Protein AF-A0A5J4PPE7-F1 (afdb_monomer)

Structure (mmCIF, N/CA/C/O backbone):
data_AF-A0A5J4PPE7-F1
#
_entry.id   AF-A0A5J4PPE7-F1
#
loop_
_atom_site.group_PDB
_atom_site.id
_atom_site.type_symbol
_atom_site.label_atom_id
_atom_site.label_alt_id
_atom_site.label_comp_id
_atom_site.label_asym_id
_atom_site.label_entity_id
_atom_site.label_seq_id
_atom_site.pdbx_PDB_ins_code
_atom_site.Cartn_x
_atom_site.Cartn_y
_atom_site.Cartn_z
_atom_site.occupancy
_atom_site.B_iso_or_equiv
_atom_site.auth_seq_id
_atom_site.auth_comp_id
_atom_site.auth_asym_id
_atom_site.auth_atom_id
_atom_site.pdbx_PDB_model_num
ATOM 1 N N . MET A 1 1 ? 0.416 10.221 -14.833 1.00 47.72 1 MET A N 1
ATOM 2 C CA . MET A 1 1 ? -0.873 9.818 -14.234 1.00 47.72 1 MET A CA 1
ATOM 3 C C . MET A 1 1 ? -0.663 8.458 -13.588 1.00 47.72 1 MET A C 1
ATOM 5 O O . MET A 1 1 ? 0.066 7.661 -14.164 1.00 47.72 1 MET A O 1
ATOM 9 N N . VAL A 1 2 ? -1.171 8.235 -12.376 1.00 53.19 2 VAL A N 1
ATOM 10 C CA . VAL A 1 2 ? -1.052 6.939 -11.685 1.00 53.19 2 VAL A CA 1
ATOM 11 C C . VAL A 1 2 ? -2.282 6.119 -12.048 1.00 53.19 2 VAL A C 1
ATOM 13 O O . VAL A 1 2 ? -3.394 6.619 -11.905 1.00 53.19 2 VAL A O 1
ATOM 16 N N . PHE A 1 3 ? -2.085 4.904 -12.552 1.00 60.19 3 PHE A N 1
ATOM 17 C CA . PHE A 1 3 ? -3.170 4.024 -12.981 1.00 60.19 3 PHE A CA 1
ATOM 18 C C . PHE A 1 3 ? -3.251 2.823 -12.045 1.00 60.19 3 PHE A C 1
ATOM 20 O O . PHE A 1 3 ? -2.237 2.177 -11.780 1.00 60.19 3 PHE A O 1
ATOM 27 N N . ASN A 1 4 ? -4.452 2.527 -11.546 1.00 67.06 4 ASN A N 1
ATOM 28 C CA . ASN A 1 4 ? -4.716 1.244 -10.902 1.00 67.06 4 ASN A CA 1
ATOM 29 C C . ASN A 1 4 ? -4.757 0.138 -11.982 1.00 67.06 4 ASN A C 1
ATOM 31 O O . ASN A 1 4 ? -5.064 0.415 -13.144 1.00 67.06 4 ASN A O 1
ATOM 35 N N . ASN A 1 5 ? -4.465 -1.104 -11.596 1.00 69.25 5 ASN A N 1
ATOM 36 C CA . ASN A 1 5 ? -4.469 -2.295 -12.444 1.00 69.25 5 ASN A CA 1
ATOM 37 C C . ASN A 1 5 ? -5.765 -2.414 -13.269 1.00 69.25 5 ASN A C 1
ATOM 39 O O . ASN A 1 5 ? -5.694 -2.628 -14.472 1.00 69.25 5 ASN A O 1
ATOM 43 N N . TYR A 1 6 ? -6.927 -2.131 -12.672 1.00 71.69 6 TYR A N 1
ATOM 44 C CA . TYR A 1 6 ? -8.217 -2.166 -13.374 1.00 71.69 6 TYR A CA 1
ATOM 45 C C . TYR A 1 6 ? -8.336 -1.143 -14.508 1.00 71.69 6 TYR A C 1
ATOM 47 O O . TYR A 1 6 ? -8.875 -1.445 -15.568 1.00 71.69 6 TYR A O 1
ATOM 55 N N . TYR A 1 7 ? -7.810 0.068 -14.313 1.00 70.50 7 TYR A N 1
ATOM 56 C CA . TYR A 1 7 ? -7.831 1.091 -15.358 1.00 70.50 7 TYR A CA 1
ATOM 57 C C . TYR A 1 7 ? -6.832 0.758 -16.468 1.00 70.50 7 TYR A C 1
ATOM 59 O O . TYR A 1 7 ? -7.109 0.974 -17.643 1.00 70.50 7 TYR A O 1
ATOM 67 N N . LEU A 1 8 ? -5.677 0.196 -16.099 1.00 74.75 8 LEU A N 1
ATOM 68 C CA . LEU A 1 8 ? -4.701 -0.296 -17.064 1.00 74.75 8 LEU A CA 1
ATOM 69 C C . LEU A 1 8 ? -5.292 -1.420 -17.927 1.00 74.75 8 LEU A C 1
ATOM 71 O O . LEU A 1 8 ? -5.134 -1.387 -19.144 1.00 74.75 8 LEU A O 1
ATOM 75 N N . GLN A 1 9 ? -6.004 -2.360 -17.302 1.00 78.44 9 GLN A N 1
ATOM 76 C CA . GLN A 1 9 ? -6.711 -3.436 -17.991 1.00 78.44 9 GLN A CA 1
ATOM 77 C C . GLN A 1 9 ? -7.765 -2.878 -18.953 1.00 78.44 9 GLN A C 1
ATOM 79 O O . GLN A 1 9 ? -7.748 -3.226 -20.127 1.00 78.44 9 GLN A O 1
ATOM 84 N N . LEU A 1 10 ? -8.597 -1.932 -18.503 1.00 80.88 10 LEU A N 1
ATOM 85 C CA . LEU A 1 10 ? -9.600 -1.281 -19.350 1.00 80.88 10 LEU A CA 1
ATOM 86 C C . LEU A 1 10 ? -8.982 -0.622 -20.594 1.00 80.88 10 LEU A C 1
ATOM 88 O O . LEU A 1 10 ? -9.527 -0.729 -21.687 1.00 80.88 10 LEU A O 1
ATOM 92 N N . LEU A 1 11 ? -7.846 0.064 -20.449 1.00 80.62 11 LEU A N 1
ATOM 93 C CA . LEU A 1 11 ? -7.159 0.681 -21.587 1.00 80.62 11 LEU A CA 1
ATOM 94 C C . LEU A 1 11 ? -6.660 -0.366 -22.591 1.00 80.62 11 LEU A C 1
ATOM 96 O O . LEU A 1 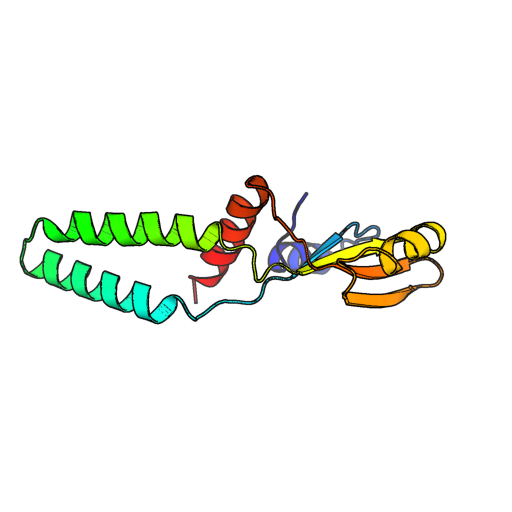11 ? -6.785 -0.158 -23.797 1.00 80.62 11 LEU A O 1
ATOM 100 N N . ILE A 1 12 ? -6.125 -1.487 -22.103 1.00 83.50 12 ILE A N 1
ATOM 101 C CA . ILE A 1 12 ? -5.698 -2.602 -22.957 1.00 83.50 12 ILE A CA 1
ATOM 102 C C . ILE A 1 12 ? -6.906 -3.200 -23.686 1.00 83.50 12 ILE A C 1
ATOM 104 O O . ILE A 1 12 ? -6.840 -3.405 -24.896 1.00 83.50 12 ILE A O 1
ATOM 108 N N . ASP A 1 13 ? -8.020 -3.412 -22.981 1.00 85.88 13 ASP A N 1
ATOM 109 C CA . ASP A 1 13 ? -9.256 -3.967 -23.547 1.00 85.88 13 ASP A CA 1
ATOM 110 C C . ASP A 1 13 ? -9.857 -3.053 -24.630 1.00 85.88 13 ASP A C 1
ATOM 112 O O . ASP A 1 13 ? -10.434 -3.526 -25.607 1.00 85.88 13 ASP A O 1
ATOM 116 N N . LEU A 1 14 ? -9.669 -1.735 -24.500 1.00 89.44 14 LEU A N 1
ATOM 117 C CA . LEU A 1 14 ? -10.047 -0.735 -25.504 1.00 89.44 14 LEU A CA 1
ATOM 118 C C . LEU A 1 14 ? -9.055 -0.631 -26.681 1.00 89.44 14 LEU A C 1
ATOM 120 O O . LEU A 1 14 ? -9.247 0.195 -27.573 1.00 89.44 14 LEU A O 1
ATOM 124 N N . GLY A 1 15 ? -8.001 -1.452 -26.704 1.00 86.94 15 GLY A N 1
ATOM 125 C CA . GLY A 1 15 ? -7.021 -1.514 -27.789 1.00 86.94 15 GLY A CA 1
ATOM 126 C C . GLY A 1 15 ? -5.905 -0.470 -27.707 1.00 86.94 15 GLY A C 1
ATOM 127 O O . GLY A 1 15 ? -5.172 -0.286 -28.682 1.00 86.94 15 GLY A O 1
ATOM 128 N N . PHE A 1 16 ? -5.740 0.219 -26.572 1.00 81.56 16 PHE A N 1
ATOM 129 C CA . PHE A 1 16 ? -4.624 1.146 -26.394 1.00 81.56 16 PHE A CA 1
ATOM 130 C C . PHE A 1 16 ? -3.315 0.386 -26.161 1.00 81.56 16 PHE A C 1
ATOM 132 O O . PHE A 1 16 ? -3.197 -0.453 -25.267 1.00 81.56 16 PHE A O 1
ATOM 139 N N . VAL A 1 17 ? -2.290 0.738 -26.939 1.00 79.75 17 VAL A N 1
ATOM 140 C CA . VAL A 1 17 ? -0.930 0.219 -26.768 1.00 79.75 17 VAL A CA 1
ATOM 141 C C . VAL A 1 17 ? -0.153 1.162 -25.856 1.00 79.75 17 VAL A C 1
ATOM 143 O O . VAL A 1 17 ? 0.170 2.286 -26.237 1.00 79.75 17 VAL A O 1
ATOM 146 N N . ASN A 1 18 ? 0.177 0.704 -24.649 1.00 71.12 18 ASN A N 1
ATOM 147 C CA . ASN A 1 18 ? 1.065 1.444 -23.754 1.00 71.12 18 ASN A CA 1
ATOM 148 C C . ASN A 1 18 ? 2.523 1.252 -24.171 1.00 71.12 18 ASN A C 1
ATOM 150 O O . ASN A 1 18 ? 3.072 0.157 -24.059 1.00 71.12 18 ASN A O 1
ATOM 154 N N . THR A 1 19 ? 3.146 2.332 -24.633 1.00 76.44 19 THR A N 1
ATOM 155 C CA . THR A 1 19 ? 4.509 2.324 -25.177 1.00 76.44 19 THR A CA 1
ATOM 156 C C . THR A 1 19 ? 5.580 2.791 -24.188 1.00 76.44 19 THR A C 1
ATOM 158 O O . THR A 1 19 ? 6.751 2.495 -24.408 1.00 76.44 19 THR A O 1
ATOM 161 N N . ASP A 1 20 ? 5.216 3.474 -23.095 1.00 72.69 20 ASP A N 1
ATOM 162 C CA . ASP A 1 20 ? 6.176 4.024 -22.126 1.00 72.69 20 ASP A CA 1
ATOM 163 C C . ASP A 1 20 ? 5.684 3.878 -20.674 1.00 72.69 20 ASP A C 1
ATOM 165 O O . ASP A 1 20 ? 4.843 4.639 -20.187 1.00 72.69 20 ASP A O 1
ATOM 169 N N . TYR A 1 21 ? 6.224 2.884 -19.964 1.00 72.69 21 TYR A N 1
ATOM 170 C CA . TYR A 1 21 ? 6.024 2.715 -18.525 1.00 72.69 21 TYR A CA 1
ATOM 171 C C . TYR A 1 21 ? 7.236 3.264 -17.773 1.00 72.69 21 TYR A C 1
ATOM 173 O O . TYR A 1 21 ? 8.311 2.677 -17.823 1.00 72.69 21 TYR A O 1
ATOM 181 N N . LYS A 1 22 ? 7.064 4.346 -17.005 1.00 75.12 22 LYS A N 1
ATOM 182 C CA . LYS A 1 22 ? 8.175 4.966 -16.251 1.00 75.12 22 LYS A CA 1
ATOM 183 C C . LYS A 1 22 ? 8.467 4.289 -14.911 1.00 75.12 22 LYS A C 1
ATOM 185 O O . LYS A 1 22 ? 9.617 4.186 -14.487 1.00 75.12 22 LYS A O 1
ATOM 190 N N . ALA A 1 23 ? 7.426 3.855 -14.207 1.00 71.75 23 ALA A N 1
ATOM 191 C CA . ALA A 1 23 ? 7.553 3.180 -12.921 1.00 71.75 23 ALA A CA 1
ATOM 192 C C . ALA A 1 23 ? 6.293 2.376 -12.606 1.00 71.75 23 ALA A C 1
ATOM 194 O O . ALA A 1 23 ? 5.189 2.772 -12.979 1.00 71.75 23 ALA A O 1
ATOM 195 N N . ILE A 1 24 ? 6.474 1.286 -11.869 1.00 75.19 24 ILE A N 1
ATOM 196 C CA . ILE A 1 24 ? 5.404 0.447 -11.336 1.00 75.19 24 ILE A CA 1
ATOM 197 C C . ILE A 1 24 ? 5.576 0.406 -9.817 1.00 75.19 24 ILE A C 1
ATOM 199 O O . ILE A 1 24 ? 6.668 0.140 -9.312 1.00 75.19 24 ILE A O 1
ATOM 203 N N . ALA A 1 25 ? 4.505 0.699 -9.086 1.00 72.50 25 ALA A N 1
ATOM 204 C CA . ALA A 1 25 ? 4.445 0.487 -7.646 1.00 72.50 25 ALA A CA 1
ATOM 205 C C . ALA A 1 25 ? 3.735 -0.841 -7.383 1.00 72.50 25 ALA A C 1
ATOM 207 O O . ALA A 1 25 ? 2.681 -1.098 -7.964 1.00 72.50 25 ALA A O 1
ATOM 208 N N . ILE A 1 26 ? 4.321 -1.678 -6.531 1.00 67.50 26 ILE A N 1
ATOM 209 C CA . ILE A 1 26 ? 3.711 -2.933 -6.096 1.00 67.50 26 ILE A CA 1
ATOM 210 C C . ILE A 1 26 ? 3.341 -2.775 -4.629 1.00 67.50 26 ILE A C 1
ATOM 212 O O . ILE A 1 26 ? 4.163 -2.345 -3.816 1.00 67.50 26 ILE A O 1
ATOM 216 N N . PHE A 1 27 ? 2.102 -3.135 -4.311 1.00 65.19 27 PHE A N 1
ATOM 217 C CA . PHE A 1 27 ? 1.588 -3.140 -2.955 1.00 65.19 27 PHE A CA 1
ATOM 218 C C . PHE A 1 27 ? 1.111 -4.541 -2.593 1.00 65.19 27 PHE A C 1
ATOM 220 O O . PHE A 1 27 ? 0.386 -5.177 -3.357 1.00 65.19 27 PHE A O 1
ATOM 227 N N . GLU A 1 28 ? 1.505 -5.006 -1.415 1.00 63.72 28 GLU A N 1
ATOM 228 C CA . GLU A 1 28 ? 1.022 -6.261 -0.857 1.00 63.72 28 GLU A CA 1
ATOM 229 C C . GLU A 1 28 ? -0.052 -5.970 0.194 1.00 63.72 28 GLU A C 1
ATOM 231 O O . GLU A 1 28 ? 0.161 -5.170 1.111 1.00 63.72 28 GLU A O 1
ATOM 236 N N . LYS A 1 29 ? -1.212 -6.633 0.081 1.00 66.88 29 LYS A N 1
ATOM 237 C CA . LYS A 1 29 ? -2.293 -6.505 1.066 1.00 66.88 29 LYS A CA 1
ATOM 238 C C . LYS A 1 29 ? -1.761 -6.878 2.447 1.00 66.88 29 LYS A C 1
ATOM 240 O O . LYS A 1 29 ? -1.334 -8.004 2.686 1.00 66.88 29 LYS A O 1
ATOM 245 N N . ASN A 1 30 ? -1.845 -5.949 3.394 1.00 66.38 30 ASN A N 1
ATOM 246 C CA . ASN A 1 30 ? -1.490 -6.225 4.776 1.00 66.38 30 ASN A CA 1
ATOM 247 C C . ASN A 1 30 ? -2.736 -6.552 5.610 1.00 66.38 30 ASN A C 1
ATOM 249 O O . ASN A 1 30 ? -3.435 -5.677 6.106 1.00 66.38 30 ASN A O 1
ATOM 253 N N . ALA A 1 31 ? -2.994 -7.846 5.790 1.00 71.75 31 ALA A N 1
ATOM 254 C CA . ALA A 1 31 ? -4.122 -8.331 6.586 1.00 71.75 31 ALA A CA 1
ATOM 255 C C . ALA A 1 31 ? -3.890 -8.253 8.108 1.00 71.75 31 ALA A C 1
ATOM 257 O O . ALA A 1 31 ? -4.819 -8.478 8.877 1.00 71.75 31 ALA A O 1
ATOM 258 N N . ALA A 1 32 ? -2.687 -7.894 8.576 1.00 73.06 32 ALA A N 1
ATOM 259 C CA . ALA A 1 32 ? -2.373 -7.866 10.009 1.00 73.06 32 ALA A CA 1
ATOM 260 C C . ALA A 1 32 ? -3.261 -6.897 10.813 1.00 73.06 32 ALA A C 1
ATOM 262 O O . ALA A 1 32 ? -3.415 -7.058 12.021 1.00 73.06 32 ALA A O 1
ATOM 263 N N . TYR A 1 33 ? -3.854 -5.900 10.147 1.00 75.44 33 TYR A N 1
ATOM 264 C CA . TYR A 1 33 ? -4.735 -4.916 10.775 1.00 75.44 33 TYR A CA 1
ATOM 265 C C . TYR A 1 33 ? -6.212 -5.331 10.813 1.00 75.44 33 TYR A C 1
ATOM 267 O O . TYR A 1 33 ? -7.006 -4.743 11.546 1.00 75.44 33 TYR A O 1
ATOM 275 N N . GLU A 1 34 ? -6.591 -6.363 10.056 1.00 80.19 34 GLU A N 1
ATOM 276 C CA . GLU A 1 34 ? -7.973 -6.838 9.967 1.00 80.19 34 GLU A CA 1
ATOM 277 C C . GLU A 1 34 ? -8.565 -7.231 11.336 1.00 80.19 34 GLU A C 1
ATOM 279 O O . GLU A 1 34 ? -9.679 -6.785 11.635 1.00 80.19 34 GLU A O 1
ATOM 284 N N . PRO A 1 35 ? -7.862 -7.982 12.215 1.00 86.25 35 PRO A N 1
ATOM 285 C CA . PRO A 1 35 ? -8.424 -8.376 13.509 1.00 86.25 35 PRO A CA 1
ATOM 286 C C . PRO A 1 35 ? -8.751 -7.174 14.402 1.00 86.25 35 PRO A C 1
ATOM 288 O O . PRO A 1 35 ? -9.769 -7.169 15.100 1.00 86.25 35 PRO A O 1
ATOM 291 N N . PHE A 1 36 ? -7.915 -6.132 14.350 1.00 87.38 36 PHE A N 1
ATOM 292 C CA . PHE A 1 36 ? -8.143 -4.890 15.083 1.00 87.38 36 PHE A CA 1
ATOM 293 C C . PHE A 1 36 ? -9.404 -4.184 14.576 1.00 87.38 36 PHE A C 1
ATOM 295 O O . PHE A 1 36 ? -10.298 -3.888 15.368 1.00 87.38 36 PHE A O 1
ATOM 302 N N . ILE A 1 37 ? -9.522 -3.985 13.258 1.00 86.44 37 ILE A N 1
ATOM 303 C CA . ILE A 1 37 ? -10.688 -3.323 12.656 1.00 86.44 37 ILE A CA 1
ATOM 304 C C . ILE A 1 37 ? -11.979 -4.083 12.976 1.00 86.44 37 ILE A C 1
ATOM 306 O O . ILE A 1 37 ? -12.944 -3.466 13.428 1.00 86.44 37 ILE A O 1
ATOM 310 N N . ARG A 1 38 ? -11.989 -5.417 12.835 1.00 88.88 38 ARG A N 1
ATOM 311 C CA . ARG A 1 38 ? -13.156 -6.248 13.183 1.00 88.88 38 ARG A CA 1
ATOM 312 C C . ARG A 1 38 ? -13.557 -6.092 14.647 1.00 88.88 38 ARG A C 1
ATOM 314 O O . ARG A 1 38 ? -14.738 -5.935 14.946 1.00 88.88 38 ARG A O 1
ATOM 321 N N . THR A 1 39 ? -12.583 -6.098 15.555 1.00 93.81 39 THR A N 1
ATOM 322 C CA . THR A 1 39 ? -12.838 -5.930 16.993 1.00 93.81 39 THR A CA 1
ATOM 323 C C . THR A 1 39 ? -13.468 -4.569 17.284 1.00 93.81 39 THR A C 1
ATOM 325 O O . THR A 1 39 ? -14.490 -4.492 17.965 1.00 93.81 39 THR A O 1
ATOM 328 N N . MET A 1 40 ? -12.908 -3.496 16.722 1.00 91.94 40 MET A N 1
ATOM 329 C CA . MET A 1 40 ? -13.410 -2.137 16.940 1.00 91.94 40 MET A CA 1
ATOM 330 C C . MET A 1 40 ? -14.790 -1.914 16.317 1.00 91.94 40 MET A C 1
ATOM 332 O O . MET A 1 40 ? -15.633 -1.259 16.929 1.00 91.94 40 MET A O 1
ATOM 336 N N . MET A 1 41 ? -15.057 -2.497 15.145 1.00 92.06 41 MET A N 1
ATOM 337 C CA . MET A 1 41 ? -16.387 -2.476 14.528 1.00 92.06 41 MET A CA 1
ATOM 338 C C . MET A 1 41 ? -17.421 -3.198 15.394 1.00 92.06 41 MET A C 1
ATOM 340 O O . MET A 1 41 ? -18.490 -2.645 15.639 1.00 92.06 41 MET A O 1
ATOM 344 N N . ASN A 1 42 ? -17.097 -4.384 15.918 1.00 95.50 42 ASN A N 1
ATOM 345 C CA . ASN A 1 42 ? -18.000 -5.134 16.792 1.00 95.50 42 ASN A CA 1
ATOM 346 C C . ASN A 1 42 ? -18.324 -4.364 18.080 1.00 95.50 42 ASN A C 1
ATOM 348 O O . ASN A 1 42 ? -19.487 -4.289 18.472 1.00 95.50 42 ASN A O 1
ATOM 352 N N . LEU A 1 43 ? -17.321 -3.739 18.707 1.00 95.81 43 LEU A N 1
ATOM 353 C CA . LEU A 1 43 ? -17.529 -2.868 19.869 1.00 95.81 43 LEU A CA 1
ATOM 354 C C . LEU A 1 43 ? -18.386 -1.642 19.523 1.00 95.81 43 LEU A C 1
ATOM 356 O O . LEU A 1 43 ? -19.250 -1.250 20.308 1.00 95.81 43 LEU A O 1
ATOM 360 N N . GLY A 1 44 ? -18.191 -1.069 18.333 1.00 94.69 44 GLY A N 1
ATOM 361 C CA . GLY A 1 44 ? -19.036 -0.006 17.791 1.00 94.69 44 GLY A CA 1
ATOM 362 C C . GLY A 1 44 ? -20.497 -0.434 17.666 1.00 94.69 44 GLY A C 1
ATOM 363 O O . GLY A 1 4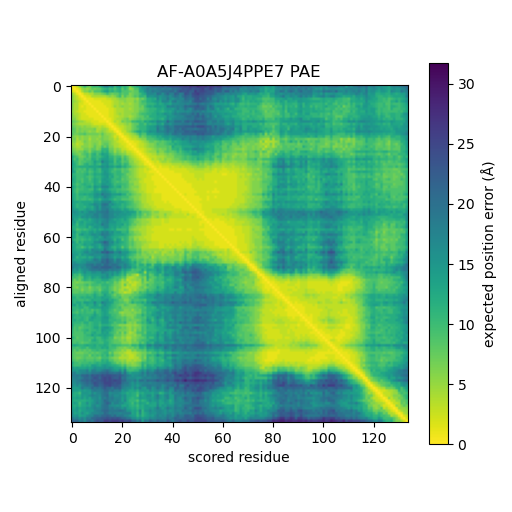4 ? -21.375 0.243 18.193 1.00 94.69 44 GLY A O 1
ATOM 364 N N . ILE A 1 45 ? -20.759 -1.587 17.047 1.00 95.00 45 ILE A N 1
ATOM 365 C CA . ILE A 1 45 ? -22.110 -2.146 16.886 1.00 95.00 45 ILE A CA 1
ATOM 366 C C . ILE A 1 45 ? -22.762 -2.396 18.250 1.00 95.00 45 ILE A C 1
ATOM 368 O O . ILE A 1 45 ? -23.902 -1.994 18.469 1.00 95.00 45 ILE A O 1
ATOM 372 N N . GLN A 1 46 ? -22.037 -2.997 19.197 1.00 96.94 46 GLN A N 1
ATOM 373 C CA . GLN A 1 46 ? -22.544 -3.213 20.556 1.00 96.94 46 GLN A CA 1
ATOM 374 C C . GLN A 1 46 ? -22.884 -1.893 21.262 1.00 96.94 46 GLN A C 1
ATOM 376 O O . GLN A 1 46 ? -23.912 -1.802 21.931 1.00 96.94 46 GLN A O 1
ATOM 381 N N . ALA A 1 47 ? -22.062 -0.854 21.088 1.00 95.88 47 ALA A N 1
ATOM 382 C CA . ALA A 1 47 ? -22.331 0.465 21.647 1.00 95.88 47 ALA A CA 1
ATOM 383 C C . ALA A 1 47 ? -23.583 1.116 21.036 1.00 95.88 47 ALA A C 1
ATOM 385 O O . ALA A 1 47 ? -24.351 1.719 21.783 1.00 95.88 47 ALA A O 1
ATOM 386 N N . ILE A 1 48 ? -23.824 0.953 19.729 1.00 95.56 48 ILE A N 1
ATOM 387 C CA . ILE A 1 48 ? -25.057 1.416 19.062 1.00 95.56 48 ILE A CA 1
ATOM 388 C C . ILE A 1 48 ? -26.274 0.724 19.665 1.00 95.56 48 ILE A C 1
ATOM 390 O O . ILE A 1 48 ? -27.222 1.392 20.070 1.00 95.56 48 ILE A O 1
ATOM 394 N N . LEU A 1 49 ? -26.232 -0.608 19.757 1.00 96.62 49 LEU A N 1
ATOM 395 C CA . LEU A 1 49 ? -27.332 -1.407 20.299 1.00 96.62 49 LEU A CA 1
ATOM 396 C C . LEU A 1 49 ? -27.631 -1.054 21.764 1.00 96.62 49 LEU A C 1
ATOM 398 O O . LEU A 1 49 ? -28.783 -1.089 22.182 1.00 96.62 49 LEU A O 1
ATOM 402 N N . ALA A 1 50 ? -26.607 -0.667 22.526 1.00 96.06 50 ALA A N 1
ATOM 403 C CA . ALA A 1 50 ? -26.739 -0.210 23.906 1.00 96.06 50 ALA A CA 1
ATOM 404 C C . ALA A 1 50 ? -27.095 1.287 24.050 1.00 96.06 50 ALA A C 1
ATOM 406 O O . ALA A 1 50 ? -27.170 1.777 25.176 1.00 96.06 50 ALA A O 1
ATOM 407 N N . GLY A 1 51 ? -27.251 2.042 22.954 1.00 94.31 51 GLY A N 1
ATOM 408 C CA . GLY A 1 51 ? -27.487 3.494 22.994 1.00 94.31 51 GLY A CA 1
ATOM 409 C C . GLY A 1 51 ? -26.330 4.299 23.606 1.00 94.31 51 GLY A C 1
ATOM 410 O O . GLY A 1 51 ? -26.530 5.391 24.137 1.00 94.31 51 GLY A O 1
ATOM 411 N N . SER A 1 52 ? -25.111 3.756 23.583 1.00 95.75 52 SER A N 1
ATOM 412 C CA . SER A 1 52 ? -23.936 4.339 24.228 1.00 95.75 52 SER A CA 1
ATOM 413 C C . SER A 1 52 ? -23.233 5.364 23.336 1.00 95.75 52 SER A C 1
ATOM 415 O O . SER A 1 52 ? -22.944 5.107 22.169 1.00 95.75 52 SER A O 1
ATOM 417 N N . SER A 1 53 ? -22.806 6.487 23.922 1.00 92.75 53 SER A N 1
ATOM 418 C CA . SER A 1 53 ? -21.970 7.492 23.244 1.00 92.75 53 SER A CA 1
ATOM 419 C C . SER A 1 53 ? -20.580 6.979 22.834 1.00 92.75 53 SER A C 1
ATOM 42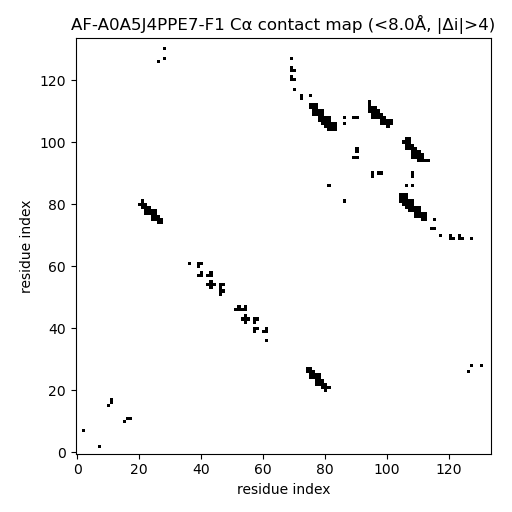1 O O . SER A 1 53 ? -19.884 7.641 22.060 1.00 92.75 53 SER A O 1
ATOM 423 N N . LYS A 1 54 ? -20.179 5.791 23.313 1.00 93.00 54 LYS A N 1
ATOM 424 C CA . LYS A 1 54 ? -18.916 5.129 22.959 1.00 93.00 54 LYS A CA 1
ATOM 425 C C . LYS A 1 54 ? -18.814 4.771 21.475 1.00 93.00 54 LYS A C 1
ATOM 427 O O . LYS A 1 54 ? -17.698 4.661 20.979 1.00 93.00 54 LYS A O 1
ATOM 432 N N . GLU A 1 55 ? -19.926 4.651 20.745 1.00 93.06 55 GLU A N 1
ATOM 433 C CA . GLU A 1 55 ? -19.897 4.421 19.290 1.00 93.06 55 GLU A CA 1
ATOM 434 C C . GLU A 1 55 ? -19.057 5.483 18.562 1.00 93.06 55 GLU A C 1
ATOM 436 O O . GLU A 1 55 ? -18.176 5.140 17.771 1.00 93.06 55 GLU A O 1
ATOM 441 N N . LYS A 1 56 ? -19.235 6.764 18.903 1.00 92.06 56 LYS A N 1
ATOM 442 C CA . LYS A 1 56 ? -18.455 7.863 18.312 1.00 92.06 56 LYS A CA 1
ATOM 443 C C . LYS A 1 56 ? -16.957 7.723 18.581 1.00 92.06 56 LYS A C 1
ATOM 445 O O . LYS A 1 56 ? -16.143 8.039 17.715 1.00 92.06 56 LYS A O 1
ATOM 450 N N . PHE A 1 57 ? -16.593 7.229 19.764 1.00 93.00 57 PHE A N 1
ATOM 451 C CA . PHE A 1 57 ? -15.203 6.983 20.137 1.00 93.00 57 PHE A CA 1
ATOM 452 C C . PHE A 1 57 ? -14.602 5.822 19.335 1.00 93.00 57 PHE A C 1
ATOM 454 O O . PHE A 1 57 ? -13.514 5.963 18.782 1.00 93.00 57 PHE A O 1
ATOM 461 N N . TYR A 1 58 ? -15.328 4.711 19.181 1.00 92.44 58 TYR A N 1
ATOM 462 C CA . TYR A 1 58 ? -14.879 3.591 18.349 1.00 92.44 58 TYR A CA 1
ATOM 463 C C . TYR A 1 58 ? -14.734 3.987 16.875 1.00 92.44 58 TYR A C 1
ATOM 465 O O . TYR A 1 58 ? -13.735 3.639 16.245 1.00 92.44 58 TYR A O 1
ATOM 473 N N . LYS A 1 59 ? -15.657 4.799 16.345 1.00 88.44 59 LYS A N 1
ATOM 474 C CA . LYS A 1 59 ? -15.553 5.372 14.994 1.00 88.44 59 LYS A CA 1
ATOM 475 C C . LYS A 1 59 ? -14.320 6.264 14.833 1.00 88.44 59 LYS A C 1
ATOM 477 O O . LYS A 1 59 ? -13.621 6.165 13.826 1.00 88.44 59 LYS A O 1
ATOM 482 N N . LEU A 1 60 ? -14.026 7.110 15.824 1.00 89.50 60 LEU A N 1
ATOM 483 C CA . LEU A 1 60 ? -12.825 7.946 15.820 1.00 89.50 60 LEU A CA 1
ATOM 484 C C . LEU A 1 60 ? -11.552 7.094 15.803 1.00 89.50 60 LEU A C 1
ATOM 486 O O . LEU A 1 60 ? -10.650 7.383 15.020 1.00 89.50 60 LEU A O 1
ATOM 490 N N . ILE A 1 61 ? -11.494 6.035 16.620 1.00 88.44 61 ILE A N 1
ATOM 491 C CA . ILE A 1 61 ? -10.339 5.134 16.634 1.00 88.44 61 ILE A CA 1
ATOM 492 C C . ILE A 1 61 ? -10.165 4.462 15.273 1.00 88.44 61 ILE A C 1
ATOM 494 O O . ILE A 1 61 ? -9.053 4.468 14.757 1.00 88.44 61 ILE A O 1
ATOM 498 N N . ILE A 1 62 ? -11.235 3.952 14.656 1.00 86.56 62 ILE A N 1
ATOM 499 C CA . ILE A 1 62 ? -11.159 3.350 13.316 1.00 86.56 62 ILE A CA 1
ATOM 500 C C . ILE A 1 62 ? -10.597 4.360 12.300 1.00 86.56 62 ILE A C 1
ATOM 502 O O . ILE A 1 62 ? -9.643 4.047 11.588 1.00 86.56 62 ILE A O 1
ATOM 506 N N . ASN A 1 63 ? -11.091 5.598 12.286 1.00 82.00 63 ASN A N 1
ATOM 507 C CA . ASN A 1 63 ? -10.603 6.625 11.360 1.00 82.00 63 ASN A CA 1
ATOM 508 C C . ASN A 1 63 ? -9.132 7.012 11.606 1.00 82.00 63 ASN A C 1
ATOM 510 O O . ASN A 1 63 ? -8.355 7.148 10.661 1.00 82.00 63 ASN A O 1
ATOM 514 N N . ALA A 1 64 ? -8.727 7.168 12.869 1.00 81.12 64 ALA A N 1
ATOM 515 C CA . ALA A 1 64 ? -7.342 7.477 13.228 1.00 81.12 64 ALA A CA 1
ATOM 516 C C . ALA A 1 64 ? -6.395 6.317 12.878 1.00 81.12 64 ALA A C 1
ATOM 518 O O . ALA A 1 64 ? -5.297 6.526 12.364 1.00 81.12 64 ALA A O 1
ATOM 519 N N . SER A 1 65 ? -6.856 5.090 13.112 1.00 78.94 65 SER A N 1
ATOM 520 C CA . SER A 1 65 ? -6.130 3.860 12.824 1.00 78.94 65 SER A CA 1
ATOM 521 C C . SER A 1 65 ? -5.863 3.674 11.332 1.00 78.94 65 SER A C 1
ATOM 523 O O . SER A 1 65 ? -4.760 3.298 10.939 1.00 78.94 65 SER A O 1
ATOM 525 N N . TYR A 1 66 ? -6.836 4.043 10.496 1.00 73.00 66 TYR A N 1
ATOM 526 C CA . TYR A 1 66 ? -6.691 4.061 9.049 1.00 73.00 66 TYR A CA 1
ATOM 527 C C . TYR A 1 66 ? -5.602 5.043 8.610 1.00 73.00 66 TYR A C 1
ATOM 529 O O . TYR A 1 66 ? -4.718 4.665 7.847 1.00 73.00 66 TYR A O 1
ATOM 537 N N . CYS A 1 67 ? -5.602 6.268 9.148 1.00 68.94 67 CYS A N 1
ATOM 538 C CA . CYS A 1 67 ? -4.566 7.261 8.851 1.00 68.94 67 CYS A CA 1
ATOM 539 C C . CYS A 1 67 ? -3.166 6.716 9.180 1.00 68.94 67 CYS A C 1
ATOM 541 O O . CYS A 1 67 ? -2.284 6.708 8.323 1.00 68.94 67 CYS A O 1
ATOM 543 N N . TYR A 1 68 ? -2.987 6.152 10.377 1.00 68.75 68 TYR A N 1
ATOM 544 C CA . TYR A 1 68 ? -1.718 5.542 10.777 1.00 68.75 68 TYR A CA 1
ATOM 545 C C . TYR A 1 68 ? -1.299 4.384 9.859 1.00 68.75 68 TYR A C 1
ATOM 547 O O . TYR A 1 68 ? -0.143 4.290 9.455 1.00 68.75 68 TYR A O 1
ATOM 555 N N . TYR A 1 69 ? -2.244 3.527 9.474 1.00 66.50 69 TYR A N 1
ATOM 556 C CA . TYR A 1 69 ? -1.983 2.402 8.584 1.00 66.50 69 TYR A CA 1
ATOM 557 C C . TYR A 1 69 ? -1.609 2.846 7.160 1.00 66.50 69 TYR A C 1
ATOM 559 O O . TYR A 1 69 ? -0.668 2.309 6.584 1.00 66.50 69 TYR A O 1
ATOM 567 N N . THR A 1 70 ? -2.269 3.870 6.608 1.00 61.84 70 THR A N 1
ATOM 568 C CA . THR A 1 70 ? -1.914 4.438 5.291 1.00 61.84 70 THR A CA 1
ATOM 569 C C . THR A 1 70 ? -0.550 5.129 5.275 1.00 61.84 70 THR A C 1
ATOM 571 O O . THR A 1 70 ? 0.060 5.260 4.214 1.00 61.84 70 THR A O 1
ATOM 574 N N . LEU A 1 71 ? -0.054 5.535 6.448 1.00 63.34 71 LEU A N 1
ATOM 575 C CA . LEU A 1 71 ? 1.290 6.076 6.648 1.00 63.34 71 LEU A CA 1
ATOM 576 C C . LEU A 1 71 ? 2.348 4.979 6.850 1.00 63.34 71 LEU A C 1
ATOM 578 O O . LEU A 1 71 ? 3.538 5.294 6.889 1.00 63.34 71 LEU A O 1
ATOM 582 N N . ASN A 1 72 ? 1.957 3.704 6.965 1.00 61.34 72 ASN A N 1
ATOM 583 C CA . ASN A 1 72 ? 2.913 2.609 7.049 1.00 61.34 72 ASN A CA 1
ATOM 584 C C . ASN A 1 72 ? 3.519 2.331 5.662 1.00 61.34 72 ASN A C 1
ATOM 586 O O . ASN A 1 72 ? 2.849 1.868 4.740 1.00 61.34 72 ASN A O 1
ATOM 590 N N . THR A 1 73 ? 4.812 2.622 5.529 1.00 57.50 73 THR A N 1
ATOM 591 C CA . THR A 1 73 ? 5.568 2.565 4.268 1.00 57.50 73 THR A CA 1
ATOM 592 C C . THR A 1 73 ? 6.422 1.302 4.129 1.00 57.50 73 THR A C 1
ATOM 594 O O . THR A 1 73 ? 7.029 1.082 3.083 1.00 57.50 73 THR A O 1
ATOM 597 N N . GLU A 1 74 ? 6.440 0.430 5.145 1.00 58.47 74 GLU A N 1
ATOM 598 C CA . GLU A 1 74 ? 7.334 -0.738 5.213 1.00 58.47 74 GLU A CA 1
ATOM 599 C C . GLU A 1 74 ? 7.102 -1.771 4.099 1.00 58.47 74 GLU A C 1
ATOM 601 O O . GLU A 1 74 ? 8.007 -2.540 3.765 1.00 58.47 74 GLU A O 1
ATOM 606 N N . LYS A 1 75 ? 5.901 -1.779 3.509 1.00 61.38 75 LYS A N 1
ATOM 607 C CA . LYS A 1 75 ? 5.475 -2.732 2.471 1.00 61.38 75 LYS A CA 1
ATOM 608 C C . LYS A 1 75 ? 5.454 -2.145 1.058 1.00 61.38 75 LYS A C 1
ATOM 610 O O . LYS A 1 75 ? 4.910 -2.763 0.146 1.00 61.38 75 LYS A O 1
ATOM 615 N N . PHE A 1 76 ? 6.032 -0.962 0.859 1.00 66.12 76 PHE A N 1
ATOM 616 C CA . PHE A 1 76 ? 6.068 -0.340 -0.458 1.00 66.12 76 PHE A CA 1
ATOM 617 C C . PHE A 1 76 ? 7.283 -0.819 -1.260 1.00 66.12 76 PHE A C 1
ATOM 619 O O . PHE A 1 76 ? 8.429 -0.578 -0.882 1.00 66.12 76 PHE A O 1
ATOM 626 N N . GLY A 1 77 ? 7.037 -1.484 -2.390 1.00 70.31 77 GLY A N 1
ATOM 627 C CA . GLY A 1 77 ? 8.064 -1.830 -3.370 1.00 70.31 77 GLY A CA 1
ATOM 628 C C . GLY A 1 77 ? 7.932 -0.955 -4.611 1.00 70.31 77 GLY A C 1
ATOM 629 O O . GLY A 1 77 ? 6.840 -0.822 -5.166 1.00 70.31 77 GLY A O 1
ATOM 630 N N . LYS A 1 78 ? 9.039 -0.372 -5.084 1.00 79.06 78 LYS A N 1
ATOM 631 C CA . LYS A 1 78 ? 9.043 0.421 -6.320 1.00 79.06 78 LYS A CA 1
ATOM 632 C C . LYS A 1 78 ? 9.902 -0.251 -7.375 1.00 79.06 78 LYS A C 1
ATOM 634 O O . LYS A 1 78 ? 11.083 -0.492 -7.147 1.00 79.06 78 LYS A O 1
ATOM 639 N N . ILE A 1 79 ? 9.324 -0.488 -8.545 1.00 86.38 79 ILE A N 1
ATOM 640 C CA . ILE A 1 79 ? 10.051 -0.915 -9.736 1.00 86.38 79 ILE A CA 1
ATOM 641 C C . ILE A 1 79 ? 10.184 0.288 -10.665 1.00 86.38 79 ILE A C 1
ATOM 643 O O . ILE A 1 79 ? 9.192 0.912 -11.047 1.00 86.38 79 ILE A O 1
ATOM 647 N N . LYS A 1 80 ? 11.418 0.636 -11.023 1.00 87.50 80 LYS A N 1
ATOM 648 C CA . LYS A 1 80 ? 11.715 1.658 -12.034 1.00 87.50 80 LYS A CA 1
ATOM 649 C C . LYS A 1 80 ? 12.084 0.983 -13.347 1.00 87.50 80 LYS A C 1
ATOM 651 O O . LYS A 1 80 ? 12.827 0.007 -13.329 1.00 87.50 80 LYS A O 1
ATOM 656 N N . MET A 1 81 ? 11.601 1.525 -14.460 1.00 88.44 81 MET A N 1
ATOM 657 C CA . MET A 1 81 ? 12.066 1.125 -15.786 1.00 88.44 81 MET A CA 1
ATOM 658 C C . MET A 1 81 ? 13.216 2.046 -16.186 1.00 88.4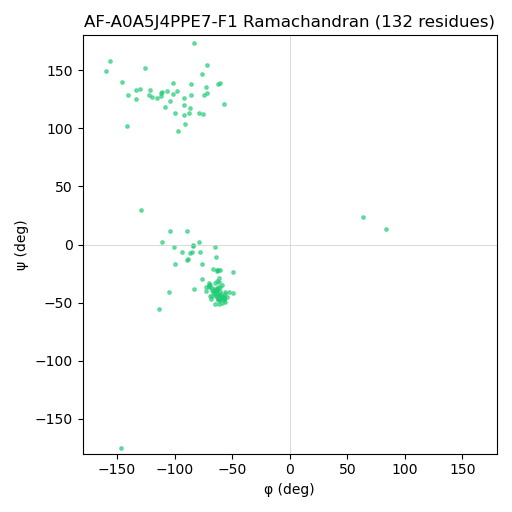4 81 MET A C 1
ATOM 660 O O . MET A 1 81 ? 13.039 3.262 -16.225 1.00 88.44 81 MET A O 1
ATOM 664 N N . LEU A 1 82 ? 14.394 1.478 -16.423 1.00 89.06 82 LEU A N 1
ATOM 665 C CA . LEU A 1 82 ? 15.618 2.211 -16.745 1.00 89.06 82 LEU A CA 1
ATOM 666 C C . LEU A 1 82 ? 16.233 1.701 -18.050 1.00 89.06 82 LEU A C 1
ATOM 668 O O . LEU A 1 82 ? 16.059 0.538 -18.419 1.00 89.06 82 LEU A O 1
ATOM 672 N N . ASN A 1 83 ? 16.949 2.587 -18.736 1.00 89.12 83 ASN A N 1
ATOM 673 C CA . ASN A 1 83 ? 17.766 2.249 -19.899 1.00 89.12 83 ASN A CA 1
ATOM 674 C C . ASN A 1 83 ? 19.142 1.714 -19.465 1.00 89.12 83 ASN A C 1
ATOM 676 O O . ASN A 1 83 ? 19.485 1.759 -18.286 1.00 89.12 83 ASN A O 1
ATOM 680 N N . GLU A 1 84 ? 19.942 1.239 -20.419 1.00 86.94 84 GLU A N 1
ATOM 681 C CA . GLU A 1 84 ? 21.256 0.648 -20.147 1.00 86.94 84 GLU A CA 1
ATOM 682 C C . GLU A 1 84 ? 22.232 1.598 -19.427 1.00 86.94 84 GLU A C 1
ATOM 684 O O . GLU A 1 84 ? 22.980 1.164 -18.550 1.00 86.94 84 GLU A O 1
ATOM 689 N N . ALA A 1 85 ? 22.173 2.900 -19.720 1.00 86.62 85 ALA A N 1
ATOM 690 C CA . ALA A 1 85 ? 23.056 3.901 -19.121 1.00 86.62 85 ALA A CA 1
ATOM 691 C C . ALA A 1 85 ? 22.757 4.150 -17.630 1.00 86.62 85 ALA A C 1
ATOM 693 O O . ALA A 1 85 ? 23.673 4.369 -16.837 1.00 86.62 85 ALA A O 1
ATOM 694 N N . ASP A 1 86 ? 21.487 4.076 -17.231 1.00 87.50 86 ASP A N 1
ATOM 695 C CA . ASP A 1 86 ? 21.040 4.436 -15.880 1.00 87.50 86 ASP A CA 1
ATOM 696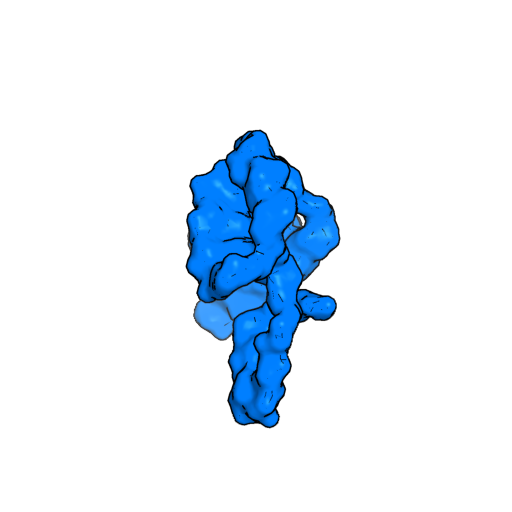 C C . ASP A 1 86 ? 21.100 3.264 -14.875 1.00 87.50 86 ASP A C 1
ATOM 698 O O . ASP A 1 86 ? 20.998 3.463 -13.658 1.00 87.50 86 ASP A O 1
ATOM 702 N N . ILE A 1 87 ? 21.285 2.026 -15.350 1.00 90.94 87 ILE A N 1
ATOM 703 C CA . ILE A 1 87 ? 21.288 0.817 -14.501 1.00 90.94 87 ILE A CA 1
ATOM 704 C C . ILE A 1 87 ? 22.478 0.780 -13.565 1.00 90.94 87 ILE A C 1
ATOM 706 O O . ILE A 1 87 ? 22.320 0.367 -12.417 1.00 90.94 87 ILE A O 1
ATOM 710 N N . PHE A 1 88 ? 23.654 1.199 -14.035 1.00 87.38 88 PHE A N 1
ATOM 711 C CA . PHE A 1 88 ? 24.875 1.117 -13.239 1.00 87.38 88 PHE A CA 1
ATOM 712 C C . PHE A 1 88 ? 24.708 1.873 -11.917 1.00 87.38 88 PHE A C 1
ATOM 714 O O . PHE A 1 88 ? 24.980 1.335 -10.845 1.00 87.38 88 PHE A O 1
ATOM 721 N N . ILE A 1 89 ? 24.155 3.086 -11.982 1.00 88.62 89 ILE A N 1
ATOM 722 C CA . ILE A 1 89 ? 23.867 3.911 -10.805 1.00 88.62 89 ILE A CA 1
ATOM 723 C C . ILE A 1 89 ? 22.801 3.245 -9.925 1.00 88.62 89 ILE A C 1
ATOM 725 O O . ILE A 1 89 ? 22.920 3.227 -8.701 1.00 88.62 89 ILE A O 1
ATOM 729 N N . ALA A 1 90 ? 21.759 2.675 -10.535 1.00 87.12 90 ALA A N 1
ATOM 730 C CA . ALA A 1 90 ? 20.651 2.074 -9.804 1.00 87.12 90 ALA A CA 1
ATOM 731 C C . ALA A 1 90 ? 21.027 0.769 -9.077 1.00 87.12 90 ALA A C 1
ATOM 733 O O . ALA A 1 90 ? 20.540 0.548 -7.971 1.00 87.12 90 ALA A O 1
ATOM 734 N N . GLN A 1 91 ? 21.902 -0.061 -9.657 1.00 87.88 91 GLN A N 1
ATOM 735 C CA . GLN A 1 91 ? 22.398 -1.306 -9.053 1.00 87.88 91 GLN A CA 1
ATOM 736 C C . GLN A 1 91 ? 23.308 -1.056 -7.850 1.00 87.88 91 GLN A C 1
ATOM 738 O O . GLN A 1 91 ? 23.264 -1.801 -6.878 1.00 87.88 91 GLN A O 1
ATOM 743 N N . HIS A 1 92 ? 24.103 0.014 -7.886 1.00 88.50 92 HIS A N 1
ATOM 744 C CA . HIS A 1 92 ? 24.995 0.372 -6.780 1.00 88.50 92 HIS A CA 1
ATOM 745 C C . HIS A 1 92 ? 24.291 1.182 -5.681 1.00 88.50 92 HIS A C 1
ATOM 747 O O . HIS A 1 92 ? 24.904 1.537 -4.673 1.00 88.50 92 HIS A O 1
ATOM 753 N N . HIS A 1 93 ? 23.002 1.494 -5.845 1.00 87.31 93 HIS A N 1
ATOM 754 C CA . HIS A 1 93 ? 22.247 2.218 -4.836 1.00 87.31 93 HIS A CA 1
ATOM 755 C C . HIS A 1 93 ? 21.963 1.307 -3.625 1.00 87.31 93 HIS A C 1
ATOM 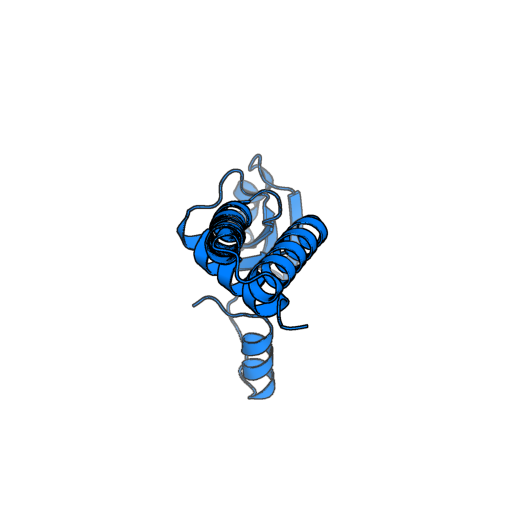757 O O . HIS A 1 93 ? 21.456 0.202 -3.805 1.00 87.31 93 HIS A O 1
ATOM 763 N N . PRO A 1 94 ? 22.129 1.769 -2.372 1.00 86.44 94 PRO A N 1
ATOM 764 C CA . PRO A 1 94 ? 21.960 0.947 -1.158 1.00 86.44 94 PRO A CA 1
ATOM 765 C C . PRO A 1 94 ? 20.534 0.424 -0.904 1.00 86.44 94 PRO A C 1
ATOM 767 O O . PRO A 1 94 ? 20.287 -0.264 0.079 1.00 86.44 94 PRO A O 1
ATOM 770 N N . ASN A 1 95 ? 19.587 0.791 -1.764 1.00 86.31 95 ASN A N 1
ATOM 771 C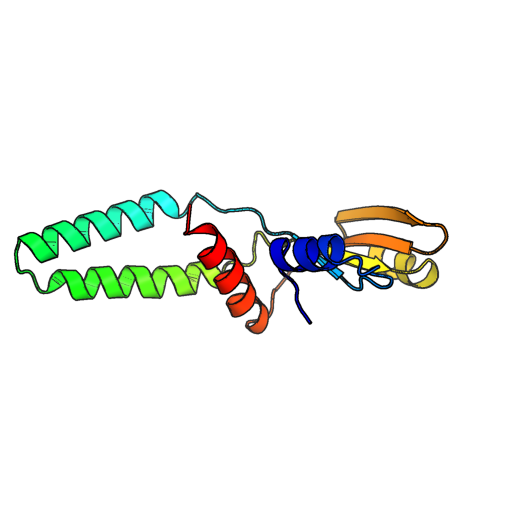 CA . ASN A 1 95 ? 18.186 0.386 -1.685 1.00 86.31 95 ASN A CA 1
ATOM 772 C C . ASN A 1 95 ? 17.806 -0.572 -2.824 1.00 86.31 95 ASN A C 1
ATOM 774 O O . ASN A 1 95 ? 16.630 -0.902 -2.971 1.00 86.31 95 ASN A O 1
ATOM 778 N N . HIS A 1 96 ? 18.764 -0.934 -3.678 1.00 89.50 96 HIS A N 1
ATOM 779 C CA . HIS A 1 96 ? 18.584 -1.919 -4.732 1.00 89.50 96 HIS A CA 1
ATOM 780 C C . HIS A 1 96 ? 18.205 -3.274 -4.124 1.00 89.50 96 HIS A C 1
ATOM 782 O O . HIS A 1 96 ? 18.722 -3.651 -3.073 1.00 89.50 96 HIS A O 1
ATOM 788 N N . ILE A 1 97 ? 17.257 -3.963 -4.759 1.00 88.50 97 ILE A N 1
ATOM 789 C CA . ILE A 1 97 ? 16.876 -5.335 -4.405 1.00 88.50 97 ILE A CA 1
ATOM 790 C C . ILE A 1 97 ? 17.265 -6.274 -5.541 1.00 88.50 97 ILE A C 1
ATOM 792 O O . ILE A 1 97 ? 17.966 -7.254 -5.321 1.00 88.50 97 ILE A O 1
ATOM 796 N N . ASP A 1 98 ? 16.781 -5.979 -6.748 1.00 90.06 98 ASP A N 1
ATOM 797 C CA . ASP A 1 98 ? 16.967 -6.841 -7.908 1.00 90.06 98 ASP A CA 1
ATOM 798 C C . ASP A 1 98 ? 16.857 -6.040 -9.214 1.00 90.06 98 ASP A C 1
ATOM 800 O O . ASP A 1 98 ? 16.265 -4.956 -9.255 1.00 90.06 98 ASP A O 1
ATOM 804 N N . THR A 1 99 ? 17.433 -6.568 -10.291 1.00 91.62 99 THR A N 1
ATOM 805 C CA . THR A 1 99 ? 17.351 -6.003 -11.641 1.00 91.62 99 THR A CA 1
ATOM 806 C C . THR A 1 99 ? 17.022 -7.094 -12.648 1.00 91.62 99 THR A C 1
ATOM 808 O O . THR A 1 99 ? 17.772 -8.050 -12.816 1.00 91.62 99 THR A O 1
ATOM 811 N N . ARG A 1 100 ? 15.958 -6.886 -13.425 1.00 92.00 100 ARG A N 1
ATOM 812 C CA . ARG A 1 100 ? 15.543 -7.782 -14.504 1.00 92.00 100 ARG A CA 1
ATOM 813 C C . ARG A 1 100 ? 15.548 -7.059 -15.845 1.00 92.00 100 ARG A C 1
ATOM 815 O O . ARG A 1 100 ? 14.899 -6.029 -16.004 1.00 92.00 100 ARG A O 1
ATOM 822 N N . ARG A 1 101 ? 16.227 -7.620 -16.847 1.00 90.12 101 ARG A N 1
ATOM 823 C CA . ARG A 1 101 ? 16.145 -7.126 -18.231 1.00 90.12 101 ARG A CA 1
ATOM 824 C C . ARG A 1 101 ? 14.778 -7.466 -18.831 1.00 90.12 101 ARG A C 1
ATOM 826 O O . ARG A 1 101 ? 14.343 -8.613 -18.748 1.00 90.12 101 ARG A O 1
ATOM 833 N N . ILE A 1 102 ? 14.123 -6.474 -19.428 1.00 87.12 102 ILE A N 1
ATOM 834 C CA . ILE A 1 102 ? 12.819 -6.615 -20.095 1.00 87.12 102 ILE A CA 1
ATOM 835 C C . ILE A 1 102 ? 12.988 -6.594 -21.618 1.00 87.12 102 ILE A C 1
ATOM 837 O O . ILE A 1 102 ? 12.356 -7.379 -22.317 1.00 87.12 102 ILE A O 1
ATOM 841 N N . SER A 1 103 ? 13.862 -5.727 -22.134 1.00 85.94 103 SER A N 1
ATOM 842 C CA . SER A 1 103 ? 14.160 -5.608 -23.566 1.00 85.94 103 SER A CA 1
ATOM 843 C C . SER A 1 103 ? 15.626 -5.221 -23.796 1.00 85.94 103 SER A C 1
ATOM 845 O O . SER A 1 103 ? 16.417 -5.133 -22.852 1.00 85.94 103 SER A O 1
ATOM 847 N N . THR A 1 104 ? 16.010 -4.983 -25.054 1.00 85.31 104 THR A N 1
ATOM 848 C CA . THR A 1 104 ? 17.386 -4.628 -25.425 1.00 85.31 104 THR A CA 1
ATOM 849 C C . THR A 1 104 ? 17.923 -3.440 -24.623 1.00 85.31 104 THR A C 1
ATOM 851 O O . THR A 1 104 ? 19.049 -3.530 -24.150 1.00 85.31 104 THR A O 1
ATOM 854 N N . ASN A 1 105 ? 17.107 -2.403 -24.392 1.00 87.38 105 ASN A N 1
ATOM 855 C CA . ASN A 1 105 ? 17.488 -1.171 -23.688 1.00 87.38 105 ASN A CA 1
ATOM 856 C C . ASN A 1 105 ? 16.493 -0.805 -22.565 1.00 87.38 105 ASN A C 1
ATOM 858 O O . ASN A 1 105 ? 16.239 0.368 -22.296 1.00 87.38 105 ASN A O 1
ATOM 862 N N . THR A 1 106 ? 15.841 -1.794 -21.948 1.00 87.00 106 THR A N 1
ATOM 863 C CA . THR A 1 106 ? 14.881 -1.547 -20.860 1.00 87.00 106 THR A CA 1
ATOM 864 C C . THR A 1 106 ? 15.008 -2.599 -19.776 1.00 87.00 106 THR A C 1
ATOM 866 O O . THR A 1 106 ? 14.955 -3.804 -20.039 1.00 87.00 106 THR A O 1
ATOM 869 N N . PHE A 1 107 ? 15.148 -2.131 -18.544 1.00 89.38 107 PHE A N 1
ATOM 870 C CA . PHE A 1 107 ? 15.405 -2.945 -17.371 1.00 89.38 107 PHE A CA 1
ATOM 871 C C . PHE A 1 107 ? 14.481 -2.513 -16.241 1.00 89.38 107 PHE A C 1
ATOM 873 O O . PHE A 1 107 ? 14.347 -1.327 -15.950 1.00 89.38 107 PHE A O 1
ATOM 880 N N . ALA A 1 108 ? 13.852 -3.487 -15.600 1.00 90.12 108 ALA A N 1
ATOM 881 C CA . ALA A 1 108 ? 13.067 -3.303 -14.397 1.00 90.12 108 ALA A CA 1
ATOM 882 C C . ALA A 1 108 ? 13.999 -3.418 -13.187 1.00 90.12 108 ALA A C 1
ATOM 884 O O . ALA A 1 108 ? 14.539 -4.489 -12.919 1.00 90.12 108 ALA A O 1
ATOM 885 N N . VAL A 1 109 ? 14.194 -2.319 -12.463 1.00 90.00 109 VAL A N 1
ATOM 886 C CA . VAL A 1 109 ? 15.016 -2.277 -11.249 1.00 90.00 109 VAL A CA 1
ATOM 887 C C . VAL A 1 109 ? 14.113 -2.129 -10.037 1.00 90.00 109 VAL A C 1
ATOM 889 O O . VAL A 1 109 ? 13.397 -1.133 -9.905 1.00 90.00 109 VAL A O 1
ATOM 892 N N . GLN A 1 110 ? 14.151 -3.119 -9.151 1.00 88.50 110 GLN A N 1
ATOM 893 C CA . GLN A 1 110 ? 13.419 -3.110 -7.897 1.00 88.50 110 GLN A CA 1
ATOM 894 C C . GLN A 1 110 ? 14.227 -2.383 -6.824 1.00 88.50 110 GLN A C 1
ATOM 896 O O . GLN A 1 110 ? 15.401 -2.668 -6.586 1.00 88.50 110 GLN A O 1
ATOM 901 N N . ILE A 1 111 ? 13.574 -1.431 -6.165 1.00 85.88 111 ILE A N 1
ATOM 902 C CA . ILE A 1 111 ? 14.159 -0.591 -5.127 1.00 85.88 111 ILE A CA 1
ATOM 903 C C . ILE A 1 111 ? 13.233 -0.614 -3.911 1.00 85.88 111 ILE A C 1
ATOM 905 O O . ILE A 1 111 ? 12.020 -0.427 -4.049 1.00 85.88 111 ILE A O 1
ATOM 909 N N . LYS A 1 112 ? 13.809 -0.790 -2.717 1.00 82.38 112 LYS A N 1
ATOM 910 C CA . LYS A 1 112 ? 13.116 -0.623 -1.434 1.00 82.38 112 LYS A CA 1
ATOM 911 C C . LYS A 1 112 ? 13.269 0.823 -0.945 1.00 82.38 112 LYS A C 1
ATOM 913 O O . LYS A 1 112 ? 14.351 1.197 -0.495 1.00 82.38 112 LYS A O 1
ATOM 918 N N . PRO A 1 113 ? 12.248 1.686 -1.042 1.00 70.19 113 PRO A N 1
ATOM 919 C CA . PRO A 1 113 ? 12.363 3.043 -0.527 1.00 70.19 113 PRO A CA 1
ATOM 920 C C . PRO A 1 113 ? 12.590 3.032 0.992 1.00 70.19 113 PRO A C 1
ATOM 922 O O . PRO A 1 113 ? 11.969 2.261 1.716 1.00 70.19 113 PR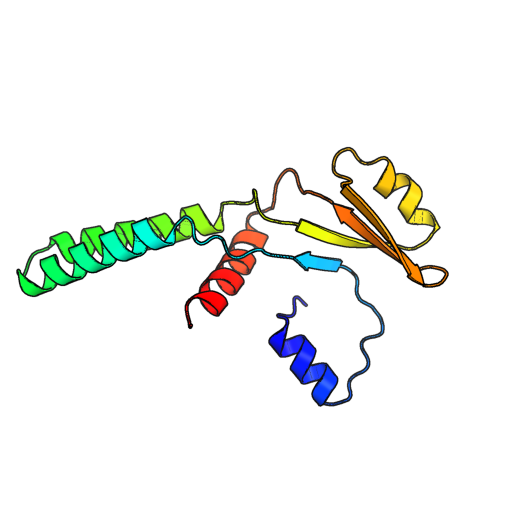O A O 1
ATOM 925 N N . LYS A 1 114 ? 13.495 3.899 1.470 1.00 64.81 114 LYS A N 1
ATOM 926 C CA . LYS A 1 114 ? 13.735 4.120 2.911 1.00 64.81 114 LYS A CA 1
ATOM 927 C C . LYS A 1 114 ? 12.643 4.976 3.551 1.00 64.81 114 LYS A C 1
ATOM 929 O O . LYS A 1 114 ? 12.379 4.847 4.738 1.00 64.81 114 LYS A O 1
ATOM 934 N N . THR A 1 115 ? 12.046 5.858 2.760 1.00 55.44 115 THR A N 1
ATOM 935 C CA . THR A 1 115 ? 10.950 6.742 3.139 1.00 55.44 115 THR A CA 1
ATOM 936 C C . THR A 1 115 ? 10.047 6.916 1.922 1.00 55.44 115 THR A C 1
ATOM 938 O O . THR A 1 115 ? 10.534 7.023 0.794 1.00 55.44 115 THR A O 1
ATOM 941 N N . ALA A 1 116 ? 8.739 6.915 2.150 1.00 54.12 116 ALA A N 1
ATOM 942 C CA . ALA A 1 116 ? 7.730 7.250 1.152 1.00 54.12 116 ALA A CA 1
ATOM 943 C C . ALA A 1 116 ? 7.079 8.575 1.575 1.00 54.12 116 ALA A C 1
ATOM 945 O O . ALA A 1 116 ? 6.732 8.768 2.743 1.00 54.12 116 ALA A O 1
ATOM 946 N N . THR A 1 117 ? 7.027 9.546 0.666 1.00 47.47 117 THR A N 1
ATOM 947 C CA . THR A 1 117 ? 6.582 10.914 0.970 1.00 47.47 117 THR A CA 1
ATOM 948 C C . THR A 1 117 ? 5.059 10.953 1.088 1.00 47.47 117 THR A C 1
ATOM 950 O O . THR A 1 117 ? 4.369 10.263 0.352 1.00 47.47 117 THR A O 1
ATOM 953 N N . CYS A 1 118 ? 4.509 11.807 1.959 1.00 44.00 118 CYS A N 1
ATOM 954 C CA . CYS A 1 118 ? 3.079 11.872 2.318 1.00 44.00 118 CYS A CA 1
ATOM 955 C C . CYS A 1 118 ? 2.073 11.903 1.134 1.00 44.00 118 CYS A C 1
ATOM 957 O O . CYS A 1 118 ? 0.945 11.444 1.285 1.00 44.00 118 CYS A O 1
ATOM 959 N N . PHE A 1 119 ? 2.463 12.330 -0.073 1.00 47.50 119 PHE A N 1
ATOM 960 C CA . PHE A 1 119 ? 1.637 12.187 -1.287 1.00 47.50 119 PHE A CA 1
ATOM 961 C C . PHE A 1 119 ? 1.314 10.723 -1.656 1.00 47.50 119 PHE A C 1
ATOM 963 O O . PHE A 1 119 ? 0.257 10.446 -2.220 1.00 47.50 119 PHE A O 1
ATOM 970 N N . GLU A 1 120 ? 2.185 9.779 -1.301 1.00 50.38 120 GLU A N 1
ATOM 971 C CA . GLU A 1 120 ? 1.992 8.336 -1.480 1.00 50.38 120 GLU A CA 1
ATOM 972 C C . GLU A 1 120 ? 1.025 7.752 -0.431 1.00 50.38 120 GLU A C 1
ATOM 974 O O . GLU A 1 120 ? 0.457 6.694 -0.674 1.00 50.38 120 GLU A O 1
ATOM 979 N N . SER A 1 121 ? 0.743 8.448 0.684 1.00 49.88 121 SER A N 1
ATOM 980 C CA . SER A 1 121 ? -0.243 7.998 1.688 1.00 49.88 121 SER A CA 1
ATOM 981 C C . SER A 1 121 ? -1.688 8.079 1.179 1.00 49.88 121 SER A C 1
ATOM 983 O O . SER A 1 121 ? -2.493 7.201 1.475 1.00 49.88 121 SER A O 1
ATOM 985 N N . LEU A 1 122 ? -2.007 9.063 0.326 1.00 52.75 122 LEU A N 1
ATOM 986 C CA . LEU A 1 122 ? -3.295 9.141 -0.377 1.00 52.75 122 LEU A CA 1
ATOM 987 C C . LEU A 1 122 ? -3.428 8.044 -1.439 1.00 52.75 122 LEU A C 1
ATOM 989 O O . LEU A 1 122 ? -4.507 7.486 -1.613 1.00 52.75 122 LEU A O 1
ATOM 993 N N . GLN A 1 123 ? -2.330 7.704 -2.122 1.00 55.03 123 GLN A N 1
ATOM 994 C CA . GLN A 1 123 ? -2.301 6.588 -3.073 1.00 55.03 123 GLN A CA 1
ATOM 995 C C . GLN A 1 123 ? -2.448 5.250 -2.342 1.00 55.03 123 GLN A C 1
ATOM 997 O O . GLN A 1 123 ? -3.298 4.451 -2.714 1.00 55.03 123 GLN A O 1
ATOM 1002 N N . SER A 1 124 ? -1.693 5.042 -1.261 1.00 52.22 124 SER A N 1
ATOM 1003 C CA . SER A 1 124 ? -1.811 3.900 -0.345 1.00 52.22 124 SER A CA 1
ATOM 1004 C C . SER A 1 124 ? -3.223 3.785 0.234 1.00 52.22 124 SER A C 1
ATOM 1006 O O . SER A 1 124 ? -3.790 2.695 0.277 1.00 52.22 124 SER A O 1
ATOM 1008 N N . GLY A 1 125 ? -3.837 4.914 0.599 1.00 55.31 125 GLY A N 1
ATOM 1009 C CA . GLY A 1 125 ? -5.231 4.989 1.019 1.00 55.31 125 GLY A CA 1
ATOM 1010 C C . GLY A 1 125 ? -6.202 4.552 -0.076 1.00 55.31 125 GLY A C 1
ATOM 1011 O O . GLY A 1 125 ? -7.052 3.706 0.178 1.00 55.31 125 GLY A O 1
ATOM 1012 N N . GLY A 1 126 ? -6.032 5.039 -1.308 1.00 57.28 126 GLY A N 1
ATOM 1013 C CA . GLY A 1 126 ? -6.798 4.577 -2.470 1.00 57.28 126 GLY A CA 1
ATOM 1014 C C . GLY A 1 126 ? -6.664 3.068 -2.709 1.00 57.28 126 GLY A C 1
ATOM 1015 O O . GLY A 1 126 ? -7.670 2.377 -2.811 1.00 57.28 126 GLY A O 1
ATOM 1016 N N . PHE A 1 127 ? -5.439 2.528 -2.694 1.00 55.06 127 PHE A N 1
ATOM 1017 C CA . PHE A 1 127 ? -5.192 1.085 -2.832 1.00 55.06 127 PHE A CA 1
ATOM 1018 C C . PHE A 1 127 ? -5.755 0.258 -1.666 1.00 55.06 127 PHE A C 1
ATOM 1020 O O . PHE A 1 127 ? -6.170 -0.884 -1.857 1.00 55.06 127 PHE A O 1
ATOM 1027 N N . THR A 1 128 ? -5.760 0.805 -0.450 1.00 53.28 128 THR A N 1
ATOM 1028 C CA . THR A 1 128 ? -6.330 0.143 0.731 1.00 53.28 128 THR A CA 1
ATOM 1029 C C . THR A 1 128 ? -7.860 0.142 0.670 1.00 53.28 128 THR A C 1
ATOM 1031 O O . THR A 1 128 ? -8.469 -0.876 0.991 1.00 53.28 128 THR A O 1
ATOM 1034 N N . LEU A 1 129 ? -8.480 1.238 0.214 1.00 53.31 129 LEU A N 1
ATOM 1035 C CA . LEU A 1 129 ? -9.930 1.367 0.020 1.00 53.31 129 LEU A CA 1
ATOM 1036 C C . LEU A 1 129 ? -10.451 0.468 -1.107 1.00 53.31 129 LEU A C 1
ATOM 1038 O O . LEU A 1 129 ? -11.437 -0.231 -0.895 1.00 53.31 129 LEU A O 1
ATOM 1042 N N . ASP A 1 130 ? -9.761 0.417 -2.250 1.00 50.84 130 ASP A N 1
ATOM 1043 C CA . ASP A 1 130 ? -10.113 -0.475 -3.369 1.00 50.84 130 ASP A CA 1
ATOM 1044 C C . ASP A 1 130 ? -10.026 -1.965 -2.988 1.00 50.84 130 ASP A C 1
ATOM 1046 O O . ASP A 1 130 ? -10.651 -2.808 -3.623 1.00 50.84 130 ASP A O 1
ATOM 1050 N N . ASN A 1 131 ? -9.264 -2.305 -1.943 1.00 49.75 131 ASN A N 1
ATOM 1051 C CA . ASN A 1 131 ? -9.165 -3.666 -1.410 1.00 49.75 131 ASN A CA 1
ATOM 1052 C C . ASN A 1 131 ? -10.133 -3.954 -0.247 1.00 49.75 131 ASN A C 1
ATOM 1054 O O . ASN A 1 131 ? -10.185 -5.093 0.218 1.00 49.75 131 ASN A O 1
ATOM 1058 N N . ALA A 1 132 ? -10.859 -2.950 0.255 1.00 47.91 132 ALA A N 1
ATOM 1059 C CA . ALA A 1 132 ? -11.841 -3.104 1.332 1.00 47.91 132 ALA A CA 1
ATOM 1060 C C . ALA A 1 132 ? -13.239 -3.499 0.819 1.00 47.91 132 ALA A C 1
ATOM 1062 O O . ALA A 1 132 ? -14.130 -3.778 1.618 1.00 47.91 132 ALA A O 1
ATOM 1063 N N . THR A 1 133 ? -13.437 -3.515 -0.500 1.00 39.38 133 THR A N 1
ATOM 1064 C CA . THR A 1 133 ? -14.703 -3.826 -1.183 1.00 39.38 133 THR A CA 1
ATOM 1065 C C . THR A 1 133 ? -14.909 -5.313 -1.510 1.00 39.38 133 THR A C 1
ATOM 1067 O O . THR A 1 133 ? -15.862 -5.630 -2.220 1.00 39.38 133 THR A O 1
ATOM 1070 N N . TYR A 1 134 ? -14.084 -6.221 -0.970 1.00 38.09 134 TYR A N 1
ATOM 1071 C CA . TYR A 1 134 ? -14.242 -7.682 -1.089 1.00 38.09 134 TYR A CA 1
ATOM 1072 C C . TYR A 1 134 ? -14.363 -8.373 0.270 1.00 38.09 134 TYR A C 1
ATOM 1074 O O . TYR A 1 134 ? -13.500 -8.116 1.144 1.00 38.09 134 TYR A O 1
#

Secondary structure (DSSP, 8-state):
----HHHHHHHHHTT-------EEEEE---GGGHHHHHHHHHHHHHHHHTT-THHHHHHHHHHHHHHHHHT--TTEEEEEEE-HHHHHHHHTSTTEEEEEEEETTEEEEEE--S---THHHHHHHHHHHHTS--

Radius of gyration: 20.01 Å; Cα contacts (8 Å, |Δi|>4): 133; chains: 1; bounding box: 52×21×52 Å

Sequence (134 aa):
MVFNNYYLQLLIDLGFVNTDYKAIAIFEKNAAYEPFIRTMMNLGIQAILAGSSKEKFYKLIINASYCYYTLNTEKFGKIKMLNEADIFIAQHHPNHIDTRRISTNTFAVQIKPKTATCFESLQSGGFTLDNATY

Organism: NCBI:txid222440

Mean predicted aligned error: 10.91 Å

Solvent-accessible surface area (backbone atoms only — not comparable to full-atom values): 7891 Å² total; per-residue (Å²): 136,91,73,56,71,69,58,51,49,52,41,48,76,73,68,53,81,88,86,79,73,66,64,49,79,50,78,68,90,74,66,86,56,50,66,57,53,54,51,43,49,52,53,24,52,52,20,53,78,67,74,39,78,57,25,62,53,35,51,48,49,54,55,52,50,49,54,57,54,31,64,58,52,90,64,50,39,38,33,38,50,36,40,73,83,54,41,64,64,50,66,71,35,96,39,47,75,49,78,44,80,77,52,99,61,34,28,43,35,33,32,49,63,93,72,75,60,75,77,52,27,58,52,42,38,49,58,51,54,72,61,66,80,115

Nearest PDB structures (foldseek):
  1svv-assembly1_B  TM=3.883E-01  e=9.669E-01  Leishmania major
  3h9x-assembly1_A  TM=4.532E-01  e=3.769E+00  Pseudomonas syringae pv. tomato
  6ff1-assembly1_A  TM=4.657E-01  e=7.441E+00  Staphylococcus aureus subsp. aureus NCTC 8325
  1fvs-assembly1_A  TM=3.923E-01  e=5.462E+00  Saccharomyces cerevisiae
  3gfa-assembly1_B  TM=1.724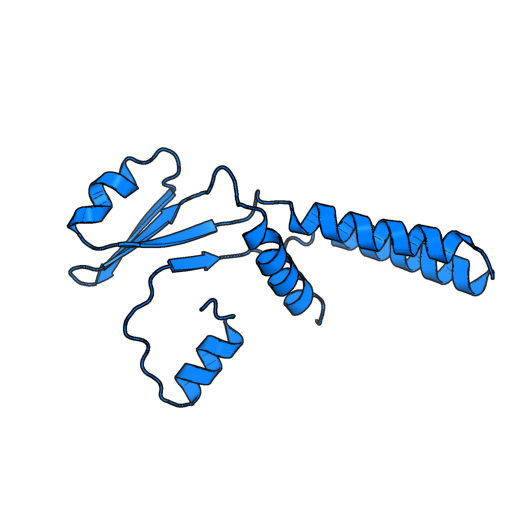E-01  e=6.181E+00  Clostridioides difficile 630

pLDDT: mean 76.88, std 15.29, range [38.09, 96.94]

Foldseek 3Di:
DDDDPVRVVVCVVVVDDDDDDFKDKDADDDCVCVVVLVVLVVVLVVCVVVVHPCNVVSVVCNVVVLLVVLQDLQRIKMWGKFFPVCVVVLCPDPQWDDWADDDPTIIITIGRDPHDDVVSSVVSSVVNVVVVPD